Protein AF-A0A7W1RD45-F1 (afdb_monomer)

Nearest PDB structures (foldseek):
  7n6g-assembly1_3I  TM=9.626E-01  e=1.709E+00  Chlamydomonas reinhardtii
  3lay-assembly1_J  TM=9.428E-01  e=3.131E+00  Salmonella enterica subsp. enterica serovar Typhimurium
  4atm-assembly1_A-2  TM=7.200E-01  e=7.020E+00  Homo sapiens
  2q0o-assembly1_C  TM=4.826E-01  e=3.131E+00  Sinorhizobium fredii NGR234

Foldseek 3Di:
DVVVLVVLVVVLVVLVVVLVVLVPDPDRDPVVNVVSVVVNVVSVVVSVVVD

Rad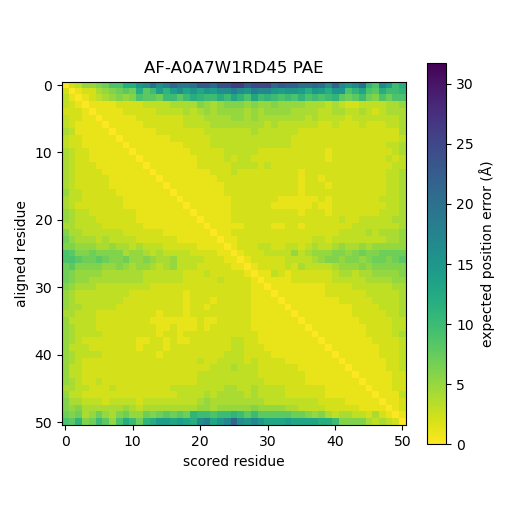ius of gyration: 12.37 Å; Cα contacts (8 Å, |Δi|>4): 25; chains: 1; bounding box: 30×14×32 Å

Mean predicted aligned error: 3.16 Å

pLDDT: mean 93.42, std 6.81, range [64.06, 97.88]

Secondary structure (DSSP, 8-state):
-HHHHHHHHHHHHHHHHHHHHHHHSSS--HHHHHHHHHHHHHHHHHHHTT-

Sequence (51 aa):
MYNYILSLKRKYEDLNLLIREELSRPMPNSVVLFKLKLKRLKLKEKIHKMA

Solvent-accessible surface area (backbone atoms only — not comparable to full-atom values): 2944 Å² total; per-residue (Å²): 111,68,70,56,55,52,52,53,52,51,55,45,51,52,39,52,49,55,46,51,55,42,65,69,39,98,75,53,5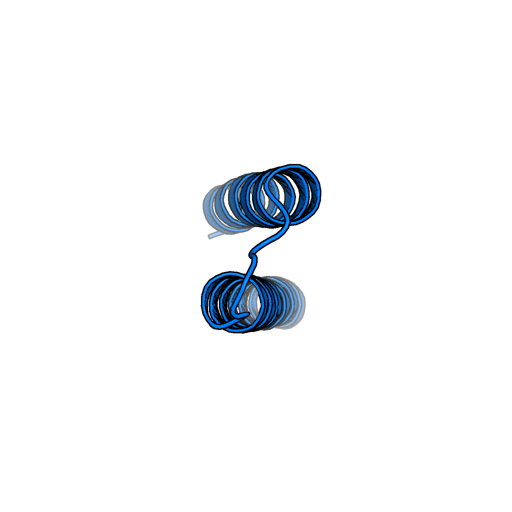4,66,68,58,48,50,54,45,53,52,54,42,50,57,49,53,54,53,50,62,78,72,108

Structure (mmCIF, N/CA/C/O backbone):
data_AF-A0A7W1RD45-F1
#
_entry.id   AF-A0A7W1RD45-F1
#
loop_
_atom_site.group_PDB
_atom_site.id
_atom_site.type_symbol
_atom_site.label_atom_id
_atom_site.label_alt_id
_atom_site.label_comp_id
_atom_site.label_asym_id
_atom_site.label_entity_id
_atom_site.label_seq_id
_atom_site.pdbx_PDB_ins_code
_atom_site.Cartn_x
_atom_site.Cartn_y
_atom_site.Cartn_z
_atom_site.occupancy
_atom_site.B_iso_or_equiv
_atom_site.auth_seq_id
_atom_site.auth_comp_id
_atom_site.auth_asym_id
_atom_site.auth_atom_id
_atom_site.pdbx_PDB_model_num
ATOM 1 N N . MET A 1 1 ? -19.055 6.268 12.719 1.00 64.06 1 MET A N 1
ATOM 2 C CA . MET A 1 1 ? -17.682 5.788 13.010 1.00 64.06 1 MET A CA 1
ATOM 3 C C . MET A 1 1 ? -17.318 4.532 12.209 1.00 64.06 1 MET A C 1
ATOM 5 O O . MET A 1 1 ? -16.319 4.557 11.501 1.00 64.06 1 MET A O 1
ATOM 9 N N . TYR A 1 2 ? -18.163 3.491 12.205 1.00 73.94 2 TYR A N 1
ATOM 10 C CA . TYR A 1 2 ? -17.950 2.248 11.439 1.00 73.94 2 TYR A CA 1
ATOM 11 C C . TYR A 1 2 ? -17.704 2.461 9.929 1.00 73.94 2 TYR A C 1
ATOM 13 O O . TYR A 1 2 ? -16.691 2.013 9.397 1.00 73.94 2 TYR A O 1
ATOM 21 N N . ASN A 1 3 ? -18.553 3.250 9.255 1.00 83.12 3 ASN A N 1
ATOM 22 C CA . ASN A 1 3 ? -18.403 3.557 7.821 1.00 83.12 3 ASN A CA 1
ATOM 23 C C . ASN A 1 3 ? -17.086 4.271 7.487 1.00 83.12 3 ASN A C 1
ATOM 25 O O . ASN A 1 3 ? -16.515 4.075 6.416 1.00 83.12 3 ASN A O 1
ATOM 29 N N . TYR A 1 4 ? -16.574 5.073 8.422 1.00 87.94 4 TYR A N 1
ATOM 30 C CA . TYR A 1 4 ? -15.314 5.774 8.233 1.00 87.94 4 TYR A CA 1
ATOM 31 C C . TYR A 1 4 ? -14.127 4.806 8.312 1.00 87.94 4 TYR A C 1
ATOM 33 O O . TYR A 1 4 ? -13.300 4.801 7.404 1.00 87.94 4 TYR A O 1
ATOM 41 N N . ILE A 1 5 ? -14.087 3.917 9.312 1.00 89.00 5 ILE A N 1
ATOM 42 C CA . ILE A 1 5 ? -13.057 2.867 9.422 1.00 89.00 5 ILE A CA 1
ATOM 43 C C . ILE A 1 5 ? -13.098 1.939 8.202 1.00 89.00 5 ILE A C 1
ATOM 45 O O . ILE A 1 5 ? -12.051 1.623 7.636 1.00 89.00 5 ILE A O 1
ATOM 49 N N . LEU A 1 6 ? -14.296 1.563 7.740 1.00 91.50 6 LEU A N 1
ATOM 50 C CA . LEU A 1 6 ? -14.469 0.761 6.528 1.00 91.50 6 LEU A CA 1
ATOM 51 C C . LEU A 1 6 ? -13.887 1.472 5.293 1.00 91.50 6 LEU A C 1
ATOM 53 O O . LEU A 1 6 ? -13.179 0.853 4.499 1.00 91.50 6 LEU A O 1
ATOM 57 N N . SER A 1 7 ? -14.117 2.783 5.156 1.00 93.38 7 SER A N 1
ATOM 58 C CA . SER A 1 7 ? -13.551 3.579 4.059 1.00 93.38 7 SER A CA 1
ATOM 59 C C . SER A 1 7 ? -12.020 3.656 4.110 1.00 93.38 7 SER A C 1
ATOM 61 O O . SER A 1 7 ? -11.368 3.611 3.068 1.00 93.38 7 SER A O 1
ATOM 63 N N . LEU A 1 8 ? -11.430 3.723 5.310 1.00 92.94 8 LEU A N 1
ATOM 64 C CA . LEU A 1 8 ? -9.976 3.704 5.483 1.00 92.94 8 LEU A CA 1
ATOM 65 C C . LEU A 1 8 ? -9.391 2.337 5.112 1.00 92.94 8 LEU A C 1
ATOM 67 O O . LEU A 1 8 ? -8.365 2.291 4.440 1.00 92.94 8 LEU A O 1
ATOM 71 N N . LYS A 1 9 ? -10.053 1.236 5.490 1.00 92.81 9 LYS A N 1
ATOM 72 C CA . LYS A 1 9 ? -9.643 -0.122 5.097 1.00 92.81 9 LYS A CA 1
ATOM 73 C C . LYS A 1 9 ? -9.696 -0.316 3.579 1.00 92.81 9 LYS A C 1
ATOM 75 O O . LYS A 1 9 ? -8.738 -0.826 3.017 1.00 92.81 9 LYS A O 1
ATOM 80 N N . ARG A 1 10 ? -10.745 0.168 2.901 1.00 95.56 10 ARG A N 1
ATOM 81 C CA . ARG A 1 10 ? -10.820 0.130 1.425 1.00 95.56 10 ARG A CA 1
ATOM 82 C C . ARG A 1 10 ? -9.654 0.874 0.776 1.00 95.56 10 ARG A C 1
ATOM 84 O O . ARG A 1 10 ? -8.915 0.285 0.003 1.00 95.56 10 ARG A O 1
ATOM 91 N N . LYS A 1 11 ? -9.397 2.115 1.205 1.00 95.44 11 LYS A N 1
ATOM 92 C CA . LYS A 1 11 ? -8.245 2.899 0.721 1.00 95.44 11 LYS A CA 1
ATOM 93 C C . LYS A 1 11 ? -6.899 2.210 0.979 1.00 95.44 11 LYS A C 1
ATOM 95 O O . LYS A 1 11 ? -5.942 2.440 0.245 1.00 95.44 11 LYS A O 1
ATOM 100 N N . TYR A 1 12 ? -6.794 1.415 2.043 1.00 95.75 12 TYR A N 1
ATOM 101 C CA . TYR A 1 12 ? -5.587 0.654 2.355 1.00 95.75 12 TYR A CA 1
ATOM 102 C C . TYR A 1 12 ? -5.374 -0.490 1.365 1.00 95.75 12 TYR A C 1
ATOM 104 O O . TYR A 1 12 ? -4.255 -0.664 0.880 1.00 95.75 12 TYR A O 1
ATOM 112 N N . GLU A 1 13 ? -6.440 -1.212 1.022 1.00 96.44 13 GLU A N 1
ATOM 113 C CA . GLU A 1 13 ? -6.397 -2.243 -0.015 1.00 96.44 13 GLU A CA 1
ATOM 114 C C . GLU A 1 13 ? -6.097 -1.658 -1.397 1.00 96.44 13 GLU A C 1
ATOM 116 O O . G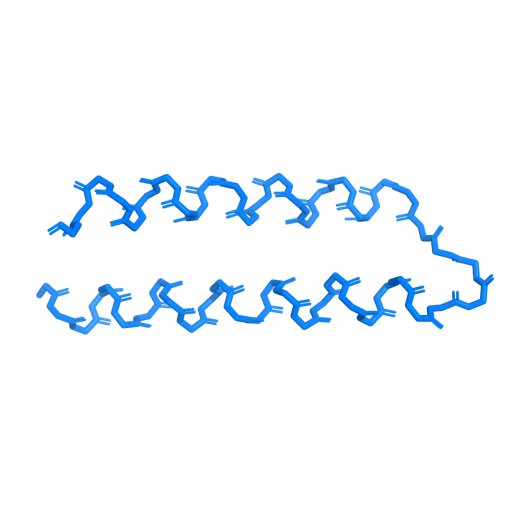LU A 1 13 ? -5.227 -2.180 -2.093 1.00 96.44 13 GLU A O 1
ATOM 121 N N . ASP A 1 14 ? -6.687 -0.513 -1.748 1.00 97.31 14 ASP A N 1
ATOM 122 C CA . ASP A 1 14 ? -6.384 0.181 -3.007 1.00 97.31 14 ASP A CA 1
ATOM 123 C C . AS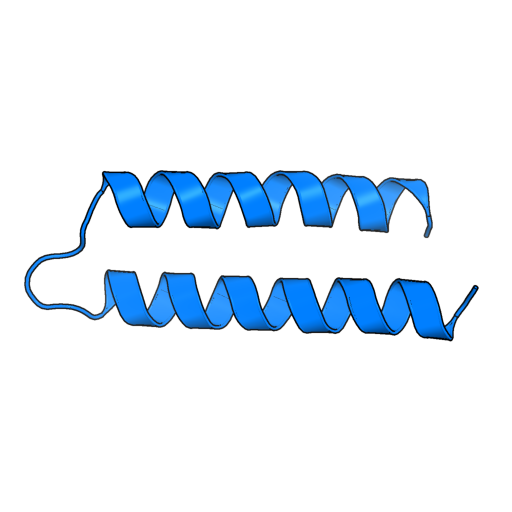P A 1 14 ? -4.888 0.532 -3.106 1.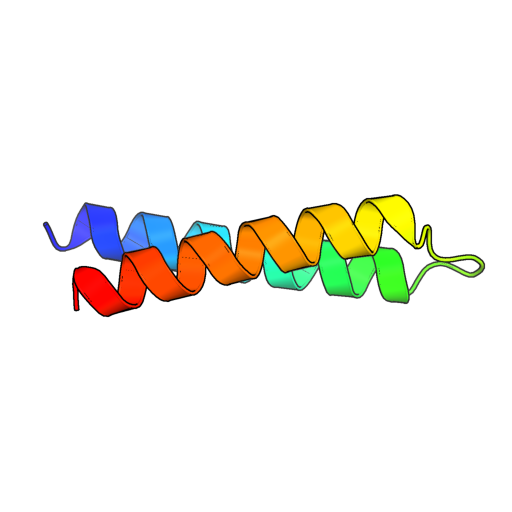00 97.31 14 ASP A C 1
ATOM 125 O O . ASP A 1 14 ? -4.243 0.336 -4.135 1.00 97.31 14 ASP A O 1
ATOM 129 N N . LEU A 1 15 ? -4.286 1.004 -2.007 1.00 96.94 15 LEU A N 1
ATOM 130 C CA . LEU A 1 15 ? -2.848 1.278 -1.960 1.00 96.94 15 LEU A CA 1
ATOM 131 C C . LEU A 1 15 ? -2.004 0.003 -2.082 1.00 96.94 15 LEU A C 1
ATOM 133 O O . LEU A 1 15 ? -0.929 0.055 -2.679 1.00 96.94 15 LEU A O 1
ATOM 137 N N . ASN A 1 16 ? -2.452 -1.132 -1.535 1.00 97.38 16 ASN A N 1
ATOM 138 C CA . ASN A 1 16 ? -1.765 -2.413 -1.724 1.00 97.38 16 ASN A CA 1
ATOM 139 C C . ASN A 1 16 ? -1.805 -2.861 -3.185 1.00 97.38 16 ASN A C 1
ATOM 141 O O . ASN A 1 16 ? -0.785 -3.336 -3.687 1.00 97.38 16 ASN A O 1
ATOM 145 N N . LEU A 1 17 ? -2.945 -2.688 -3.857 1.00 97.88 17 LEU A N 1
ATOM 146 C CA . LEU A 1 17 ? -3.106 -2.990 -5.277 1.00 97.88 17 LEU A CA 1
ATOM 147 C C . LEU A 1 17 ? -2.139 -2.148 -6.119 1.00 97.88 17 LEU A C 1
ATOM 149 O O . LEU A 1 17 ? -1.312 -2.713 -6.825 1.00 97.88 17 LEU A O 1
ATOM 153 N N . LEU A 1 18 ? -2.136 -0.825 -5.939 1.00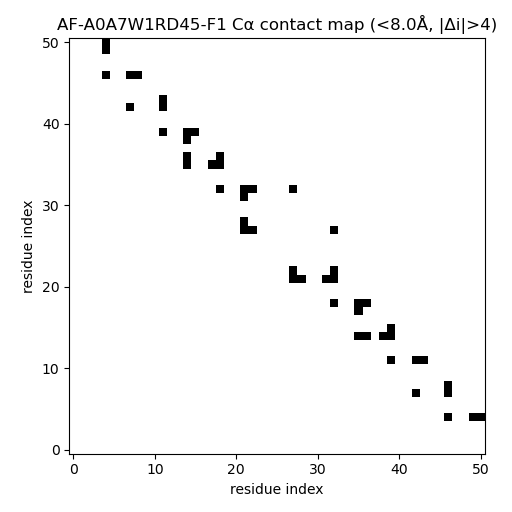 97.19 18 LEU A N 1
ATOM 154 C CA . LEU A 1 18 ? -1.239 0.083 -6.667 1.00 97.19 18 LEU A CA 1
ATOM 155 C C . LEU A 1 18 ? 0.247 -0.242 -6.445 1.00 97.19 18 LEU A C 1
ATOM 157 O O . LEU A 1 18 ? 1.058 -0.133 -7.361 1.00 97.19 18 LEU A O 1
ATOM 161 N N . ILE A 1 19 ? 0.627 -0.651 -5.229 1.00 97.50 19 ILE A N 1
ATOM 162 C CA . ILE A 1 19 ? 2.003 -1.091 -4.945 1.00 97.50 19 ILE A CA 1
ATOM 163 C C . ILE A 1 19 ? 2.324 -2.382 -5.703 1.00 97.50 19 ILE A C 1
ATOM 165 O O . ILE A 1 19 ? 3.419 -2.494 -6.250 1.00 97.50 19 ILE A O 1
ATOM 169 N N . ARG A 1 20 ? 1.406 -3.356 -5.726 1.00 97.62 20 ARG A N 1
ATOM 170 C CA . ARG A 1 20 ? 1.590 -4.615 -6.466 1.00 97.62 20 ARG A CA 1
ATOM 171 C C . ARG A 1 20 ? 1.698 -4.363 -7.965 1.00 97.62 20 ARG A C 1
ATOM 173 O O . ARG A 1 20 ? 2.599 -4.908 -8.590 1.00 97.62 20 ARG A O 1
ATOM 180 N N . GLU A 1 21 ? 0.842 -3.508 -8.512 1.00 97.19 21 GLU A N 1
ATOM 181 C CA . GLU A 1 21 ? 0.885 -3.111 -9.920 1.00 97.19 21 GLU A CA 1
ATOM 182 C C . GLU A 1 21 ? 2.220 -2.452 -10.273 1.00 97.19 21 GLU A C 1
ATOM 184 O O . GLU A 1 21 ? 2.868 -2.867 -11.228 1.00 97.19 21 GLU A O 1
ATOM 189 N N . GLU A 1 22 ? 2.690 -1.486 -9.480 1.00 96.69 22 GLU A N 1
ATOM 190 C CA . GLU A 1 22 ? 3.978 -0.831 -9.728 1.00 96.69 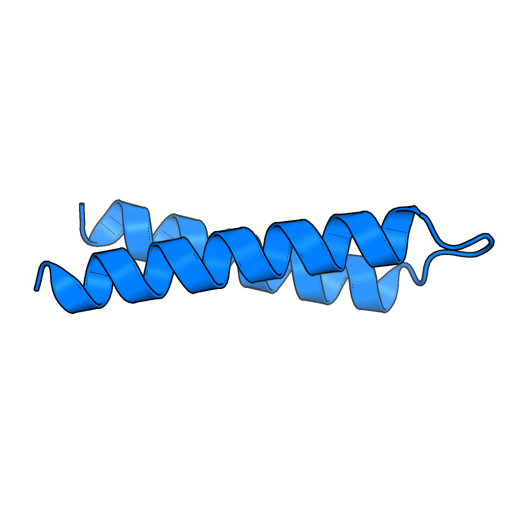22 GLU A CA 1
ATOM 191 C C . GLU A 1 22 ? 5.154 -1.816 -9.635 1.00 96.69 22 GLU A C 1
ATOM 193 O O . GLU A 1 22 ? 6.060 -1.761 -10.461 1.00 96.69 22 GLU A O 1
ATOM 198 N N . LEU A 1 23 ? 5.129 -2.749 -8.675 1.00 96.06 23 LEU A N 1
ATOM 199 C CA . LEU A 1 23 ? 6.143 -3.805 -8.545 1.00 96.06 23 LEU A CA 1
ATOM 200 C C . LEU A 1 23 ? 6.108 -4.820 -9.692 1.00 96.06 23 LEU A C 1
ATOM 202 O O . LEU A 1 23 ? 7.136 -5.418 -9.988 1.00 96.06 23 LEU A O 1
ATOM 206 N N . SER A 1 24 ? 4.947 -5.024 -10.316 1.00 96.94 24 SER A N 1
ATOM 207 C CA . SER A 1 24 ? 4.790 -5.926 -11.463 1.00 96.94 24 SER A CA 1
ATOM 208 C C . SER A 1 24 ? 5.315 -5.339 -12.774 1.00 96.94 24 SER A C 1
ATOM 210 O O . SER A 1 24 ? 5.437 -6.057 -13.765 1.00 96.94 24 SER A O 1
ATOM 212 N N . ARG A 1 25 ? 5.632 -4.037 -12.802 1.00 95.12 25 ARG A N 1
ATOM 213 C CA . ARG A 1 25 ? 6.171 -3.391 -14.000 1.00 95.12 25 ARG A CA 1
ATOM 214 C C . ARG A 1 25 ? 7.568 -3.931 -14.317 1.00 95.12 25 ARG A C 1
ATOM 216 O O . ARG A 1 25 ? 8.345 -4.154 -13.392 1.00 95.12 25 ARG A O 1
ATOM 223 N N . PRO A 1 26 ? 7.944 -4.031 -15.606 1.00 96.06 26 PRO A N 1
ATOM 224 C CA . PRO A 1 26 ? 9.297 -4.428 -16.009 1.00 96.06 26 PRO A CA 1
ATOM 225 C C . PRO A 1 26 ? 10.393 -3.536 -15.410 1.00 96.06 26 PRO A C 1
ATOM 227 O O . PRO A 1 26 ? 11.495 -3.998 -15.136 1.00 96.06 26 PRO A O 1
ATOM 230 N N . MET A 1 27 ? 10.074 -2.257 -15.183 1.00 95.06 27 MET A N 1
ATOM 231 C CA . MET A 1 27 ? 10.946 -1.297 -14.515 1.00 95.06 27 MET A CA 1
ATOM 232 C C . MET A 1 27 ? 10.131 -0.485 -13.496 1.00 95.06 27 MET A C 1
ATOM 234 O O . MET A 1 27 ? 9.541 0.540 -13.850 1.00 95.06 27 MET A O 1
ATOM 238 N N . PRO A 1 28 ? 10.042 -0.951 -12.238 1.00 94.88 28 PRO A N 1
ATOM 239 C CA . PRO A 1 28 ? 9.290 -0.266 -11.194 1.00 94.88 28 PRO A CA 1
ATOM 240 C C . PRO A 1 28 ? 9.888 1.100 -10.867 1.00 94.88 28 PRO A C 1
ATOM 242 O O . PRO A 1 28 ? 11.104 1.247 -10.717 1.00 94.88 28 PRO A O 1
ATOM 245 N N . ASN A 1 29 ? 9.038 2.106 -10.674 1.00 96.81 29 ASN A N 1
ATOM 246 C CA . ASN A 1 29 ? 9.499 3.423 -10.263 1.00 96.81 29 ASN A CA 1
ATOM 247 C C . ASN A 1 29 ? 9.658 3.494 -8.736 1.00 96.81 29 ASN A C 1
ATOM 249 O O . ASN A 1 29 ? 8.684 3.579 -7.981 1.00 96.81 29 ASN A O 1
ATOM 253 N N . SER A 1 30 ? 10.908 3.533 -8.273 1.00 95.00 30 SER A N 1
ATOM 254 C CA . SER A 1 30 ? 11.272 3.592 -6.850 1.00 95.00 30 SER A CA 1
ATOM 255 C C . SER A 1 30 ? 10.652 4.779 -6.104 1.00 95.00 30 SER A C 1
ATOM 257 O O . SER A 1 30 ? 10.244 4.641 -4.949 1.00 95.00 30 SER A O 1
ATOM 259 N N . VAL A 1 31 ? 10.527 5.942 -6.754 1.00 97.00 31 VAL A N 1
ATOM 260 C CA . VAL A 1 31 ? 9.929 7.148 -6.155 1.00 97.00 31 VAL A CA 1
ATOM 261 C C . VAL A 1 31 ? 8.420 6.973 -5.988 1.00 97.00 31 VAL A C 1
ATOM 263 O O . VAL A 1 31 ? 7.860 7.345 -4.952 1.00 97.00 31 VAL A O 1
ATOM 266 N N . VAL A 1 32 ? 7.752 6.381 -6.980 1.00 95.50 32 VAL A N 1
ATOM 267 C CA . VAL A 1 32 ? 6.316 6.069 -6.910 1.00 95.50 32 VAL A CA 1
ATOM 268 C C . VAL A 1 32 ? 6.057 5.033 -5.819 1.00 95.50 32 VAL A C 1
ATOM 270 O O . VAL A 1 32 ? 5.212 5.265 -4.951 1.00 95.50 32 VAL A O 1
ATOM 273 N N . LEU A 1 33 ? 6.845 3.956 -5.774 1.00 96.81 33 LEU A N 1
ATOM 274 C CA . LEU A 1 33 ? 6.766 2.936 -4.725 1.00 96.81 33 LEU A CA 1
ATOM 275 C C . LEU A 1 33 ? 6.956 3.524 -3.329 1.00 96.81 33 LEU A C 1
ATOM 277 O O . LEU A 1 33 ? 6.191 3.1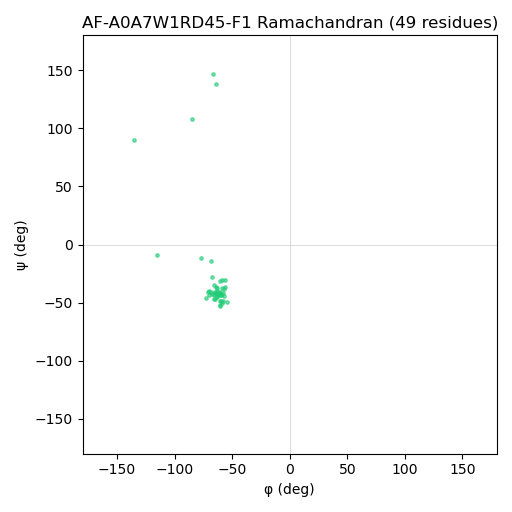97 -2.419 1.00 96.81 33 LEU A O 1
ATOM 281 N N . PHE A 1 34 ? 7.942 4.403 -3.148 1.00 97.50 34 PHE A N 1
ATOM 282 C CA . PHE A 1 34 ? 8.170 5.076 -1.872 1.00 97.50 34 PHE A CA 1
ATOM 283 C C . PHE A 1 34 ? 6.952 5.909 -1.455 1.00 97.50 34 PHE A C 1
ATOM 285 O O . PHE A 1 34 ? 6.450 5.758 -0.339 1.00 97.50 34 PHE A O 1
ATOM 292 N N . LYS A 1 35 ? 6.411 6.729 -2.366 1.00 97.88 35 LYS A N 1
ATOM 293 C CA . LYS A 1 35 ? 5.214 7.547 -2.104 1.00 97.88 35 LYS A CA 1
ATOM 294 C C . LYS A 1 35 ? 4.001 6.685 -1.743 1.00 97.88 35 LYS A C 1
ATOM 296 O O . LYS A 1 35 ? 3.282 7.019 -0.800 1.00 97.88 35 LYS A O 1
ATOM 301 N N . LEU A 1 36 ? 3.775 5.582 -2.456 1.00 97.69 36 LEU A N 1
ATOM 302 C CA . LEU A 1 36 ? 2.671 4.658 -2.184 1.00 97.69 36 LEU A CA 1
ATOM 303 C C . LEU A 1 36 ? 2.834 3.962 -0.826 1.00 97.69 36 LEU A C 1
ATOM 305 O O . LEU A 1 36 ? 1.902 3.961 -0.019 1.00 97.69 36 LEU A O 1
ATOM 309 N N . LYS A 1 37 ? 4.031 3.445 -0.521 1.00 96.69 37 LYS A N 1
ATOM 310 C CA . LYS A 1 37 ? 4.344 2.818 0.774 1.00 96.69 37 LYS A CA 1
ATOM 311 C C . LYS A 1 37 ? 4.175 3.797 1.938 1.00 96.69 37 LYS A C 1
ATOM 313 O O . LYS A 1 37 ? 3.606 3.420 2.961 1.00 96.69 37 LYS A O 1
ATOM 318 N N . LEU A 1 38 ? 4.594 5.052 1.772 1.00 97.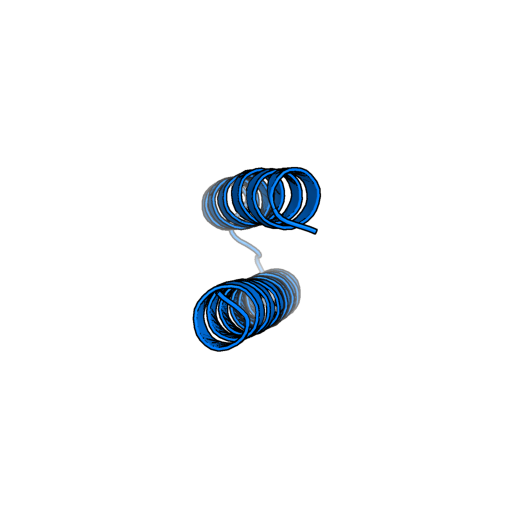69 38 LEU A N 1
ATOM 319 C CA . LEU A 1 38 ? 4.450 6.094 2.792 1.00 97.69 38 LEU A CA 1
ATOM 320 C C . LEU A 1 38 ? 2.980 6.465 3.034 1.00 97.69 38 LEU A C 1
ATOM 322 O O . LEU A 1 38 ? 2.553 6.577 4.184 1.00 97.69 38 LEU A O 1
ATOM 326 N N . LYS A 1 39 ? 2.173 6.594 1.971 1.00 96.75 39 LYS A N 1
ATOM 327 C CA . LYS A 1 39 ? 0.714 6.773 2.094 1.00 96.75 39 LYS A CA 1
ATOM 328 C C . LYS A 1 39 ? 0.070 5.597 2.830 1.00 96.75 39 LYS A C 1
ATOM 330 O O . LYS A 1 39 ? -0.745 5.814 3.726 1.00 96.75 39 LYS A O 1
ATOM 335 N N . ARG A 1 40 ? 0.473 4.367 2.498 1.00 97.06 40 ARG A N 1
ATOM 336 C CA . ARG A 1 40 ? -0.028 3.144 3.139 1.00 97.06 40 ARG A CA 1
ATOM 337 C C . ARG A 1 40 ? 0.307 3.101 4.630 1.00 97.06 40 ARG A C 1
ATOM 339 O O . ARG A 1 40 ? -0.558 2.751 5.429 1.00 97.06 40 ARG A O 1
ATOM 346 N N . LEU A 1 41 ? 1.529 3.478 5.008 1.00 97.00 41 LEU A N 1
ATOM 347 C CA . LEU A 1 41 ? 1.963 3.526 6.407 1.00 97.00 41 LEU A CA 1
ATOM 348 C C . LEU A 1 41 ? 1.111 4.506 7.224 1.00 97.00 41 LEU A C 1
ATOM 350 O O . LEU A 1 41 ? 0.511 4.106 8.219 1.00 97.00 41 LEU A O 1
ATOM 354 N N . LYS A 1 42 ? 0.963 5.749 6.747 1.00 96.06 42 LYS A N 1
ATOM 355 C CA . LYS A 1 42 ? 0.128 6.771 7.404 1.00 96.06 42 LYS A CA 1
ATOM 356 C C . LYS A 1 42 ? -1.319 6.310 7.580 1.00 96.06 42 LYS A C 1
ATOM 358 O O . LYS A 1 42 ? -1.954 6.591 8.595 1.00 96.06 42 LYS A O 1
ATOM 363 N N . LEU A 1 43 ? -1.856 5.600 6.589 1.00 95.50 43 LEU A N 1
ATOM 364 C CA . LEU A 1 43 ? -3.216 5.080 6.648 1.00 95.50 43 LEU A CA 1
ATOM 365 C C . LEU A 1 43 ? -3.355 3.937 7.665 1.00 95.50 43 LEU A C 1
ATOM 367 O O . LEU A 1 43 ? -4.331 3.921 8.411 1.00 95.50 43 LEU A O 1
ATOM 371 N N . LYS A 1 44 ? -2.365 3.037 7.750 1.00 94.56 44 LYS A N 1
ATOM 372 C CA . LYS A 1 44 ? -2.303 1.975 8.771 1.00 94.56 44 LYS A CA 1
ATOM 373 C C . LYS A 1 44 ? -2.311 2.560 10.181 1.00 94.56 44 LYS A C 1
ATOM 375 O O . LYS A 1 44 ? -3.105 2.127 11.010 1.00 94.56 44 LYS A O 1
ATOM 380 N N . GLU A 1 45 ? -1.472 3.561 10.435 1.00 95.50 45 GLU A N 1
ATOM 381 C CA . GLU A 1 45 ? -1.420 4.252 11.728 1.00 95.50 45 GLU A CA 1
ATOM 382 C C . GLU A 1 45 ? -2.754 4.917 12.067 1.00 95.50 45 GLU A C 1
ATOM 384 O O . GLU A 1 45 ? -3.230 4.818 13.195 1.00 95.50 45 GLU A O 1
ATOM 389 N N . LYS A 1 46 ? -3.394 5.559 11.085 1.00 92.88 46 LYS A N 1
ATOM 390 C CA . LYS A 1 46 ? -4.702 6.193 11.274 1.00 92.88 46 LYS A CA 1
ATOM 391 C C . LYS A 1 46 ? -5.794 5.183 11.619 1.00 92.88 46 LYS A C 1
ATOM 393 O O . LYS A 1 46 ? -6.603 5.465 12.493 1.00 92.88 46 LYS A O 1
ATOM 398 N N . ILE A 1 47 ? -5.817 4.026 10.954 1.00 92.12 47 ILE A N 1
ATOM 399 C CA . ILE A 1 47 ? -6.754 2.940 11.277 1.00 92.12 47 ILE A CA 1
ATOM 400 C C . ILE A 1 47 ? -6.485 2.428 12.691 1.00 92.12 47 ILE A C 1
ATOM 402 O O . ILE A 1 47 ? -7.427 2.283 13.455 1.00 92.12 47 ILE A O 1
ATOM 406 N N . HIS A 1 48 ? -5.218 2.203 13.051 1.00 91.75 48 HIS A N 1
ATOM 407 C CA . HIS A 1 48 ? -4.847 1.691 14.370 1.00 91.75 48 HIS A CA 1
ATOM 408 C C . HIS A 1 48 ? -5.216 2.650 15.509 1.00 91.75 48 HIS A C 1
ATOM 410 O O . HIS A 1 48 ? -5.677 2.203 16.543 1.00 91.75 48 HIS A O 1
ATOM 416 N N . LYS A 1 49 ? -5.091 3.968 15.307 1.00 90.88 49 LYS A N 1
ATOM 417 C CA . LYS A 1 49 ? -5.529 4.981 16.286 1.00 90.88 49 LYS A CA 1
ATOM 418 C C . LYS A 1 49 ? -7.052 5.057 16.470 1.00 90.88 49 LYS A C 1
ATOM 420 O O . LYS A 1 49 ? -7.507 5.748 17.373 1.00 90.88 49 LYS A O 1
ATOM 425 N N . MET A 1 50 ? -7.830 4.457 15.570 1.00 81.25 50 MET A N 1
ATOM 426 C CA . MET A 1 50 ? -9.295 4.552 15.540 1.00 81.25 50 MET A CA 1
ATOM 427 C C . MET A 1 50 ? -10.005 3.221 15.792 1.00 81.25 50 MET A C 1
ATOM 429 O O . MET A 1 50 ? -11.233 3.219 15.878 1.00 81.25 50 MET A O 1
ATOM 433 N N . ALA A 1 51 ? -9.253 2.121 15.818 1.00 72.69 51 ALA A N 1
ATOM 434 C CA . ALA A 1 51 ? -9.721 0.774 16.116 1.00 72.69 51 ALA A CA 1
ATOM 435 C C . ALA A 1 51 ? -9.523 0.493 17.604 1.00 72.69 51 ALA A C 1
ATOM 437 O O . ALA A 1 51 ? -10.419 -0.166 18.169 1.00 72.69 51 ALA A O 1
#